Protein AF-V4AQI3-F1 (afdb_monomer_lite)

Organism: Lottia gigantea (NCBI:txid225164)

Radius of gyration: 21.37 Å; chains: 1; bounding box: 55×38×58 Å

InterPro domains:
  IPR018097 EGF-like calcium-binding, conserved site [PS01187] (63-89)
  IPR026823 Complement Clr-like EGF domain [PF12662] (45-66)

Secondary structure (DSSP, 8-state):
----------------SSS---TTSSTT---BTEEEEE-TTS-EEEEEPTTEEE-SSTTBEEEP-HHHH-TTTTTT-S--EEETTEEESS-GGG-S-TTS---TTT-B-GGG--

Structure (mmCIF, N/CA/C/O backbone):
data_AF-V4AQI3-F1
#
_entry.id   AF-V4AQI3-F1
#
loop_
_atom_site.group_PDB
_atom_site.id
_atom_site.type_symbol
_atom_site.label_atom_id
_atom_site.label_alt_id
_atom_site.label_comp_id
_atom_site.label_asym_id
_atom_site.label_entity_id
_atom_site.label_seq_id
_atom_site.pdbx_PDB_ins_code
_atom_site.Cartn_x
_atom_site.Cartn_y
_atom_site.Cartn_z
_atom_site.occupancy
_atom_site.B_iso_or_equiv
_atom_site.auth_seq_id
_atom_site.auth_comp_id
_atom_site.auth_asym_id
_atom_site.auth_atom_id
_atom_site.pdbx_PDB_model_num
ATOM 1 N N . MET A 1 1 ? 38.741 26.727 -37.268 1.00 37.41 1 MET A N 1
ATOM 2 C CA . MET A 1 1 ? 37.290 27.002 -37.319 1.00 37.41 1 MET A CA 1
ATOM 3 C C . MET A 1 1 ? 36.738 26.844 -35.913 1.00 37.41 1 MET A C 1
ATOM 5 O O . MET A 1 1 ? 36.803 25.756 -35.364 1.00 37.41 1 MET A O 1
ATOM 9 N N . ASN A 1 2 ? 36.323 27.956 -35.309 1.00 30.92 2 ASN A N 1
ATOM 10 C CA . ASN A 1 2 ? 35.716 28.020 -33.981 1.00 30.92 2 ASN A CA 1
ATOM 11 C C . ASN A 1 2 ? 34.202 27.819 -34.112 1.00 30.92 2 ASN A C 1
ATOM 13 O O . ASN A 1 2 ? 33.595 28.490 -34.941 1.00 30.92 2 ASN A O 1
ATOM 17 N N . PHE A 1 3 ? 33.594 26.996 -33.259 1.00 41.69 3 PHE A N 1
ATOM 18 C CA . PHE A 1 3 ? 32.150 27.028 -33.018 1.00 41.69 3 PHE A CA 1
ATOM 19 C C . PHE A 1 3 ? 31.890 27.191 -31.516 1.00 41.69 3 PHE A C 1
ATOM 21 O O . PHE A 1 3 ? 32.164 26.300 -30.719 1.00 41.69 3 PHE A O 1
ATOM 28 N N . LYS A 1 4 ? 31.366 28.362 -31.141 1.00 39.53 4 LYS A N 1
ATOM 29 C CA . LYS A 1 4 ? 30.633 28.615 -29.894 1.00 39.53 4 LYS A CA 1
ATOM 30 C C . LYS A 1 4 ? 29.178 28.867 -30.279 1.00 39.53 4 LYS A C 1
ATOM 32 O O . LYS A 1 4 ? 28.956 29.890 -30.919 1.00 39.53 4 LYS A O 1
ATOM 37 N N . SER A 1 5 ? 28.219 28.033 -29.864 1.00 42.69 5 SER A N 1
ATOM 38 C CA . SER A 1 5 ? 26.859 28.429 -29.415 1.00 42.69 5 SER A CA 1
ATOM 39 C C . SER A 1 5 ? 26.037 27.204 -28.972 1.00 42.69 5 SER A C 1
ATOM 41 O O . SER A 1 5 ? 26.011 26.211 -29.683 1.00 42.69 5 SER A O 1
ATOM 43 N N . GLY A 1 6 ? 25.294 27.325 -27.863 1.00 38.34 6 GLY A N 1
ATOM 44 C CA . GLY A 1 6 ? 23.961 26.708 -27.742 1.00 38.34 6 GLY A CA 1
ATOM 45 C C . GLY A 1 6 ? 23.806 25.400 -26.950 1.00 38.34 6 GLY A C 1
ATOM 46 O O . GLY A 1 6 ? 23.810 24.323 -27.522 1.00 38.34 6 GLY 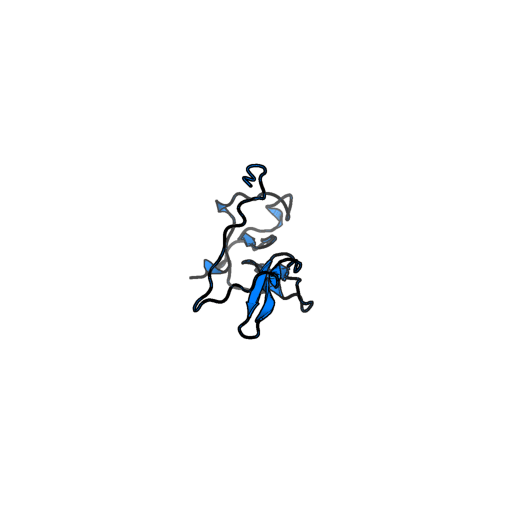A O 1
ATOM 47 N N . LEU A 1 7 ? 23.590 25.533 -25.638 1.00 41.41 7 LEU A N 1
ATOM 48 C CA . LEU A 1 7 ? 22.619 24.805 -24.799 1.00 41.41 7 LEU A CA 1
ATOM 49 C C . LEU A 1 7 ? 22.024 23.471 -25.325 1.00 41.41 7 LEU A C 1
ATOM 51 O O . LEU A 1 7 ? 21.063 23.496 -26.084 1.00 41.41 7 LEU A O 1
ATOM 55 N N . LEU A 1 8 ? 22.448 22.333 -24.761 1.00 39.72 8 LEU A N 1
ATOM 56 C CA . LEU A 1 8 ? 21.589 21.155 -24.558 1.00 39.72 8 LEU A CA 1
ATOM 57 C C . LEU A 1 8 ? 21.880 20.567 -23.169 1.00 39.72 8 LEU A C 1
ATOM 59 O O . LEU A 1 8 ? 22.874 19.885 -22.954 1.00 39.72 8 LEU A O 1
ATOM 63 N N . VAL A 1 9 ? 21.027 20.980 -22.231 1.00 41.97 9 VAL A N 1
ATOM 64 C CA . VAL A 1 9 ? 20.582 20.317 -20.995 1.00 41.97 9 VAL A CA 1
ATOM 65 C C . VAL A 1 9 ? 21.566 19.339 -20.340 1.00 41.97 9 VAL A C 1
ATOM 67 O O . VAL A 1 9 ? 21.824 18.244 -20.829 1.00 41.97 9 VAL A O 1
ATOM 70 N N . ALA A 1 10 ? 22.027 19.708 -19.145 1.00 45.88 10 ALA A N 1
ATOM 71 C CA . ALA A 1 10 ? 22.669 18.804 -18.205 1.00 45.88 10 ALA A CA 1
ATOM 72 C C . ALA A 1 10 ? 21.724 17.640 -17.841 1.00 45.88 10 ALA A C 1
ATOM 74 O O . ALA A 1 10 ? 20.911 17.760 -16.930 1.00 45.88 10 ALA A O 1
ATOM 75 N N . ALA A 1 11 ? 21.837 16.510 -18.536 1.00 45.62 11 ALA A N 1
ATOM 76 C CA . ALA A 1 11 ? 21.313 15.233 -18.067 1.00 45.62 11 ALA A CA 1
ATOM 77 C C . ALA A 1 11 ? 22.444 14.509 -17.325 1.00 45.62 11 ALA A C 1
ATOM 79 O O . ALA A 1 11 ? 23.175 13.687 -17.873 1.00 45.62 11 ALA A O 1
ATOM 80 N N . ALA A 1 12 ? 22.646 14.900 -16.068 1.00 49.31 12 ALA A N 1
ATOM 81 C CA . ALA A 1 12 ? 23.473 14.151 -15.139 1.00 49.31 12 ALA A CA 1
ATOM 82 C C . ALA A 1 12 ? 22.824 12.780 -14.900 1.00 49.31 12 ALA A C 1
ATOM 84 O O . ALA A 1 12 ? 21.726 12.745 -14.367 1.00 49.31 12 ALA A O 1
ATOM 85 N N . VAL A 1 13 ? 23.470 11.693 -15.340 1.00 41.97 13 VAL A N 1
ATOM 86 C CA . VAL A 1 13 ? 23.946 10.546 -14.533 1.00 41.97 13 VAL A CA 1
ATOM 87 C C . VAL A 1 13 ? 24.738 9.634 -15.484 1.00 41.97 13 VAL A C 1
ATOM 89 O O . VAL A 1 13 ? 24.170 8.842 -16.228 1.00 41.97 13 VAL A O 1
ATOM 92 N N . ILE A 1 14 ? 26.068 9.732 -15.457 1.00 52.12 14 ILE A N 1
ATOM 93 C CA . ILE A 1 14 ? 26.948 8.674 -15.969 1.00 52.12 14 ILE A CA 1
ATOM 94 C C . ILE A 1 14 ? 27.469 7.943 -14.734 1.00 52.12 14 ILE A C 1
ATOM 96 O O . ILE A 1 14 ? 28.295 8.491 -14.008 1.00 52.12 14 ILE A O 1
ATOM 100 N N . VAL A 1 15 ? 27.003 6.719 -14.488 1.00 46.75 15 VAL A N 1
ATOM 101 C CA . VAL A 1 15 ? 27.694 5.785 -13.588 1.00 46.75 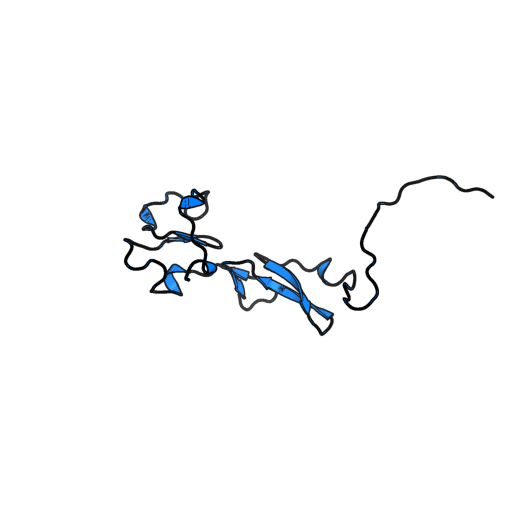15 VAL A CA 1
ATOM 102 C C . VAL A 1 15 ? 27.890 4.474 -14.339 1.00 46.75 15 VAL A C 1
ATOM 104 O O . VAL A 1 15 ? 27.001 3.633 -14.411 1.00 46.75 15 VAL A O 1
ATOM 107 N N . MET A 1 16 ? 29.076 4.319 -14.924 1.00 48.12 16 MET A N 1
ATOM 108 C CA . MET A 1 16 ? 29.563 3.067 -15.497 1.00 48.12 16 MET A CA 1
ATOM 109 C C . MET A 1 16 ? 30.740 2.591 -14.645 1.00 48.12 16 MET A C 1
ATOM 111 O O . MET A 1 16 ? 31.834 3.134 -14.766 1.00 48.12 16 MET A O 1
ATOM 115 N N . ALA A 1 17 ? 30.465 1.630 -13.761 1.00 43.66 17 ALA A N 1
ATOM 116 C CA . ALA A 1 17 ? 31.341 0.574 -13.233 1.00 43.66 17 ALA A CA 1
ATOM 117 C C . ALA A 1 17 ? 30.687 0.038 -11.942 1.00 43.66 17 ALA A C 1
ATOM 119 O O . ALA A 1 17 ? 30.630 0.742 -10.939 1.00 43.66 17 ALA A O 1
ATOM 120 N N . ASN A 1 18 ? 30.211 -1.213 -11.953 1.00 46.81 18 ASN A N 1
ATOM 121 C CA . ASN A 1 18 ? 29.859 -2.000 -10.749 1.00 46.81 18 ASN A CA 1
ATOM 122 C C . ASN A 1 18 ? 28.499 -1.710 -10.064 1.00 46.81 18 ASN A C 1
ATOM 124 O O . ASN A 1 18 ? 28.296 -2.078 -8.911 1.00 46.81 18 ASN A O 1
ATOM 128 N N . GLY A 1 19 ? 27.545 -1.106 -10.770 1.00 51.84 19 GLY A N 1
ATOM 129 C CA . GLY A 1 19 ? 26.202 -0.785 -10.269 1.00 51.84 19 GLY A CA 1
ATOM 130 C C . GLY A 1 19 ? 25.364 -0.228 -11.411 1.00 51.84 19 GLY A C 1
ATOM 131 O O . GLY A 1 19 ? 25.204 0.979 -11.548 1.00 51.84 19 GLY A O 1
ATOM 132 N N . GLN A 1 20 ? 24.957 -1.122 -12.308 1.00 42.44 20 GLN A N 1
ATOM 133 C CA . GLN A 1 20 ? 24.497 -0.797 -13.653 1.00 42.44 20 GLN A CA 1
ATOM 134 C C . GLN A 1 20 ? 23.108 -0.134 -13.628 1.00 42.44 20 GLN A C 1
ATOM 136 O O . GLN A 1 20 ? 22.087 -0.814 -13.605 1.00 42.44 20 GLN A O 1
ATOM 141 N N . VAL A 1 21 ? 23.057 1.199 -13.665 1.00 51.06 21 VAL A N 1
ATOM 142 C CA . VAL A 1 21 ? 21.857 1.920 -14.106 1.00 51.06 21 VAL A CA 1
ATOM 143 C C . VAL A 1 21 ? 21.913 1.933 -15.629 1.00 51.06 21 VAL A C 1
ATOM 145 O O . VAL A 1 21 ? 22.621 2.749 -16.214 1.00 51.06 21 VAL A O 1
ATOM 148 N N . VAL A 1 22 ? 21.238 0.979 -16.277 1.00 53.78 22 VAL A N 1
ATOM 149 C CA . VAL A 1 22 ? 21.070 1.008 -17.736 1.00 53.78 22 VAL A CA 1
ATOM 150 C C . VAL A 1 22 ? 20.035 2.091 -18.057 1.00 53.78 22 VAL A C 1
ATOM 152 O O . VAL A 1 22 ? 18.869 1.917 -17.691 1.00 53.78 22 VAL A O 1
ATOM 155 N N . PRO A 1 23 ? 20.423 3.208 -18.700 1.00 64.38 23 PRO A N 1
ATOM 156 C CA . PRO A 1 23 ? 19.466 4.236 -19.096 1.00 64.38 23 PRO A CA 1
ATOM 157 C C . PRO A 1 23 ? 18.443 3.626 -20.068 1.00 64.38 23 PRO A C 1
ATOM 159 O O . PRO A 1 23 ? 18.834 2.891 -20.977 1.00 64.38 23 PRO A O 1
ATOM 162 N N . GLY A 1 24 ? 17.146 3.877 -19.866 1.00 74.56 24 GLY A N 1
ATOM 163 C CA . GLY A 1 24 ? 16.088 3.412 -20.773 1.00 74.56 24 GLY A CA 1
ATOM 164 C C . GLY A 1 24 ? 15.111 2.375 -20.217 1.00 74.56 24 GLY A C 1
ATOM 165 O O . GLY A 1 24 ? 13.977 2.319 -20.686 1.00 74.56 24 GLY A O 1
ATOM 166 N N . VAL A 1 25 ? 15.493 1.545 -19.235 1.00 84.44 25 VAL A N 1
ATOM 167 C CA . VAL A 1 25 ? 14.643 0.403 -18.816 1.00 84.44 25 VAL A CA 1
ATOM 168 C C . VAL A 1 25 ? 13.351 0.859 -18.128 1.00 84.44 25 VAL A C 1
ATOM 170 O O . VAL A 1 25 ? 12.290 0.294 -18.381 1.00 84.44 25 VAL A O 1
ATOM 173 N N . CYS A 1 26 ? 13.424 1.893 -17.288 1.00 87.62 26 CYS A N 1
ATOM 174 C CA . CYS A 1 26 ? 12.266 2.444 -16.580 1.00 87.62 26 CYS A CA 1
ATOM 175 C C . CYS A 1 26 ? 11.672 3.696 -17.248 1.00 87.62 26 CYS A C 1
ATOM 177 O O . CYS A 1 26 ? 10.654 4.196 -16.782 1.00 87.62 26 CYS A O 1
ATOM 179 N N . ASP A 1 27 ? 12.260 4.191 -18.340 1.00 86.94 27 ASP A N 1
ATOM 180 C CA . ASP A 1 27 ? 11.913 5.493 -18.934 1.00 86.94 27 ASP A CA 1
ATOM 181 C C . ASP A 1 27 ? 10.470 5.550 -19.464 1.00 86.94 27 ASP A C 1
ATOM 183 O O . ASP A 1 27 ? 9.852 6.611 -19.488 1.00 86.94 27 ASP A O 1
ATOM 187 N N . THR A 1 28 ? 9.920 4.405 -19.882 1.00 86.69 28 THR A N 1
ATOM 188 C 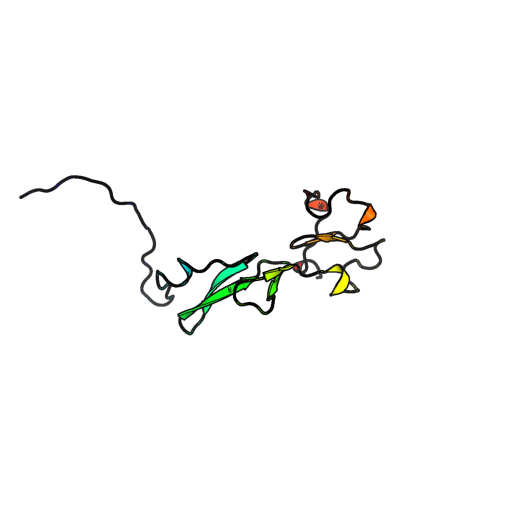CA . THR A 1 28 ? 8.548 4.284 -20.414 1.00 86.69 28 THR A CA 1
ATOM 189 C C . THR A 1 28 ? 7.636 3.424 -19.539 1.00 86.69 28 THR A C 1
ATOM 191 O O . THR A 1 28 ? 6.469 3.209 -19.871 1.00 86.69 28 THR A O 1
ATOM 194 N N . VAL A 1 29 ? 8.148 2.925 -18.412 1.00 88.94 29 VAL A N 1
ATOM 195 C CA . VAL A 1 29 ? 7.425 1.996 -17.544 1.00 88.94 29 VAL A CA 1
ATOM 196 C C . VAL A 1 29 ? 6.749 2.779 -16.434 1.00 88.94 29 VAL A C 1
ATOM 198 O O . VAL A 1 29 ? 7.392 3.291 -15.522 1.00 88.94 29 VAL A O 1
ATOM 201 N N . ILE A 1 30 ? 5.424 2.836 -16.501 1.00 91.94 30 ILE A N 1
ATOM 202 C CA . ILE A 1 30 ? 4.594 3.466 -15.479 1.00 91.94 30 ILE A CA 1
ATOM 203 C C . ILE A 1 30 ? 4.126 2.382 -14.510 1.00 91.94 30 ILE A C 1
ATOM 205 O O . ILE A 1 30 ? 3.568 1.374 -14.937 1.00 91.94 30 ILE A O 1
ATOM 209 N N . CYS A 1 31 ? 4.346 2.601 -13.215 1.00 94.12 31 CYS A N 1
ATOM 210 C CA . CYS A 1 31 ? 3.838 1.759 -12.137 1.00 94.12 31 CYS A CA 1
ATOM 211 C C . CYS A 1 31 ? 2.742 2.525 -11.387 1.00 94.12 31 CYS A C 1
ATOM 213 O O . CYS A 1 31 ? 2.962 3.656 -10.960 1.00 94.12 31 CYS A O 1
ATOM 215 N N . ILE A 1 32 ? 1.562 1.930 -11.229 1.00 96.00 32 ILE A N 1
ATOM 216 C CA . ILE A 1 32 ? 0.450 2.537 -10.486 1.00 96.00 32 ILE A CA 1
ATOM 217 C C . ILE A 1 32 ? 0.605 2.173 -9.006 1.00 96.00 32 ILE A C 1
ATOM 219 O O . ILE A 1 32 ? 0.667 0.985 -8.688 1.00 96.00 32 ILE A O 1
ATOM 223 N N . ASN A 1 33 ? 0.657 3.183 -8.125 1.00 95.81 33 ASN A N 1
ATOM 224 C CA . ASN A 1 33 ? 0.939 3.057 -6.681 1.00 95.81 33 ASN A CA 1
ATOM 225 C C . ASN A 1 33 ? 2.247 2.296 -6.387 1.00 95.81 33 ASN A C 1
ATOM 227 O O . ASN A 1 33 ? 2.329 1.420 -5.521 1.00 95.81 33 ASN A O 1
ATOM 231 N N . GLY A 1 34 ? 3.269 2.575 -7.194 1.00 95.00 34 GLY A N 1
ATOM 232 C CA . GLY A 1 34 ? 4.544 1.876 -7.180 1.00 95.00 34 GLY A CA 1
ATOM 233 C C . GLY A 1 34 ? 5.626 2.670 -7.897 1.00 95.00 34 GLY A C 1
ATOM 234 O O . GLY A 1 34 ? 5.362 3.685 -8.537 1.00 95.00 34 GLY A O 1
ATOM 235 N N . PHE A 1 35 ? 6.849 2.160 -7.843 1.00 93.31 35 PHE A N 1
ATOM 236 C CA . PHE A 1 35 ? 7.994 2.703 -8.563 1.00 93.31 35 PHE A CA 1
ATOM 237 C C . PHE A 1 35 ? 8.661 1.622 -9.415 1.00 93.31 35 PHE A C 1
ATOM 239 O O . PHE A 1 35 ? 8.674 0.440 -9.063 1.00 93.31 35 PHE A O 1
ATOM 246 N N . CYS A 1 36 ? 9.213 2.025 -10.558 1.00 91.88 36 CYS A N 1
ATOM 247 C CA . CYS A 1 36 ? 9.959 1.112 -11.415 1.00 91.88 36 CYS A CA 1
ATOM 248 C C . CYS A 1 36 ? 11.348 0.852 -10.824 1.00 91.88 36 CYS A C 1
ATOM 250 O O . CYS A 1 36 ? 12.060 1.778 -10.434 1.00 91.88 36 CYS A O 1
ATOM 252 N N . SER A 1 37 ? 11.736 -0.417 -10.783 1.00 91.38 37 SER A N 1
ATOM 253 C CA . SER A 1 37 ? 13.077 -0.880 -10.438 1.00 91.38 37 SER A CA 1
ATOM 254 C C . SER A 1 37 ? 13.565 -1.879 -11.485 1.00 91.38 37 SER A C 1
ATOM 256 O O . SER A 1 37 ? 12.769 -2.456 -12.227 1.00 91.38 37 SER A O 1
ATOM 258 N N . VAL A 1 38 ? 14.878 -2.074 -11.576 1.00 87.44 38 VAL A N 1
ATOM 259 C CA . VAL A 1 38 ? 15.484 -2.998 -12.542 1.00 87.44 38 VAL A CA 1
ATOM 260 C C . VAL A 1 38 ? 15.987 -4.227 -11.796 1.00 87.44 38 VAL A C 1
ATOM 262 O O . VAL A 1 38 ? 16.733 -4.101 -10.825 1.00 87.44 38 VAL A O 1
ATOM 265 N N . ASN A 1 39 ? 15.568 -5.419 -12.226 1.00 86.12 39 ASN A N 1
ATOM 266 C CA . ASN A 1 39 ? 16.020 -6.671 -11.617 1.00 86.12 39 ASN A CA 1
ATOM 267 C C . ASN A 1 39 ? 17.415 -7.097 -12.126 1.00 86.12 39 ASN A C 1
ATOM 269 O O . ASN A 1 39 ? 17.971 -6.511 -13.054 1.00 86.12 39 ASN A O 1
ATOM 273 N N . ALA A 1 40 ? 17.973 -8.170 -11.554 1.00 86.19 40 ALA A N 1
ATOM 274 C CA . ALA A 1 40 ? 19.283 -8.705 -11.951 1.00 86.19 40 ALA A CA 1
ATOM 275 C C . ALA A 1 40 ? 19.353 -9.208 -13.411 1.00 86.19 40 ALA A C 1
ATOM 277 O O . ALA A 1 40 ? 20.446 -9.390 -13.940 1.00 86.19 40 ALA A O 1
ATOM 278 N N . LEU A 1 41 ? 18.205 -9.423 -14.066 1.00 87.00 41 LEU A N 1
ATOM 279 C CA . LEU A 1 41 ? 18.090 -9.807 -15.478 1.00 87.00 41 LEU A CA 1
ATOM 280 C C . LEU A 1 41 ? 17.882 -8.596 -16.402 1.00 87.00 41 LEU A C 1
ATOM 282 O O . LEU A 1 41 ? 17.577 -8.767 -17.580 1.00 87.00 41 LEU A O 1
ATOM 286 N N . ASN A 1 42 ? 18.039 -7.377 -15.879 1.00 81.25 42 ASN A N 1
ATOM 287 C CA . ASN A 1 42 ? 17.859 -6.128 -16.610 1.00 81.25 42 ASN A CA 1
ATOM 288 C C . ASN A 1 42 ? 16.431 -5.926 -17.158 1.00 81.25 42 ASN A C 1
ATOM 290 O O . ASN A 1 42 ? 16.235 -5.351 -18.230 1.00 81.25 42 ASN A O 1
ATOM 294 N N . GLN A 1 43 ? 15.428 -6.405 -16.421 1.00 87.19 43 GLN A N 1
ATOM 295 C CA . GLN A 1 43 ? 14.010 -6.225 -16.732 1.00 87.19 43 GLN A CA 1
ATOM 296 C C . GLN A 1 43 ? 13.391 -5.189 -15.793 1.00 87.19 43 GLN A C 1
ATOM 298 O O . GLN A 1 43 ? 13.731 -5.137 -14.607 1.00 87.19 43 GLN A O 1
ATOM 303 N N . ALA A 1 44 ? 12.455 -4.396 -16.317 1.00 88.38 44 ALA A N 1
ATOM 304 C CA . ALA A 1 44 ? 11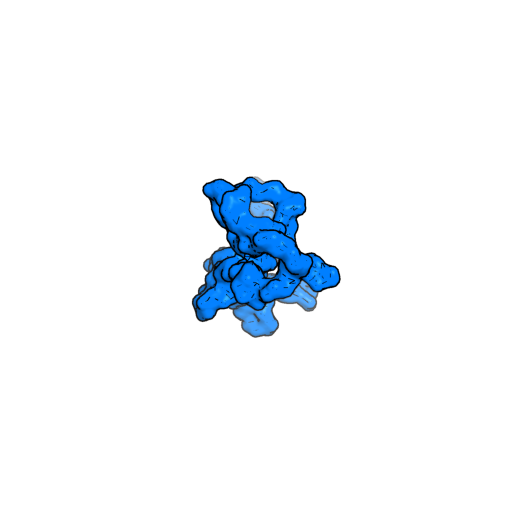.665 -3.474 -15.516 1.00 88.38 44 ALA A CA 1
ATOM 305 C C . ALA A 1 44 ? 10.674 -4.241 -14.633 1.00 88.38 44 ALA A C 1
ATOM 307 O O . ALA A 1 44 ? 9.912 -5.082 -15.112 1.00 88.38 44 ALA A O 1
ATOM 308 N N . VAL A 1 45 ? 10.672 -3.926 -13.344 1.00 91.31 45 VAL A N 1
ATOM 309 C CA . VAL A 1 45 ? 9.782 -4.507 -12.343 1.00 91.31 45 VAL A CA 1
ATOM 310 C C . VAL A 1 45 ? 9.161 -3.379 -11.537 1.00 91.31 45 VAL A C 1
ATOM 312 O O . VAL A 1 45 ? 9.863 -2.507 -11.025 1.00 91.31 45 VAL A O 1
ATOM 315 N N . CYS A 1 46 ? 7.840 -3.408 -11.396 1.00 93.94 46 CYS A N 1
ATOM 316 C CA . CYS A 1 46 ? 7.149 -2.470 -10.525 1.00 93.94 46 CYS A CA 1
ATOM 317 C C . CYS A 1 46 ? 7.191 -2.965 -9.083 1.00 93.94 46 CYS A C 1
ATOM 319 O O . CYS A 1 46 ? 6.658 -4.028 -8.763 1.00 93.94 46 CYS A O 1
ATOM 321 N N . GLN A 1 47 ? 7.821 -2.167 -8.229 1.00 95.00 47 GLN A N 1
ATOM 322 C CA . GLN A 1 47 ? 7.829 -2.349 -6.790 1.00 95.00 47 GLN A CA 1
ATOM 323 C C . GLN A 1 47 ? 6.694 -1.510 -6.198 1.00 95.00 47 GLN A C 1
ATOM 325 O O . GLN A 1 47 ? 6.598 -0.317 -6.482 1.00 95.00 47 GLN A O 1
ATOM 330 N N . CYS A 1 48 ? 5.826 -2.119 -5.394 1.00 96.12 48 CYS A N 1
ATOM 331 C CA . CYS A 1 48 ? 4.713 -1.398 -4.780 1.00 96.12 48 CYS A CA 1
ATOM 332 C C . CYS A 1 48 ? 5.188 -0.436 -3.691 1.00 96.12 48 CYS A C 1
ATOM 334 O O . CYS A 1 48 ? 6.138 -0.729 -2.958 1.00 96.12 48 CYS A O 1
ATOM 336 N N . GLU A 1 49 ? 4.519 0.713 -3.591 1.00 95.00 49 GLU A N 1
ATOM 337 C CA . GLU A 1 49 ? 4.715 1.641 -2.481 1.00 95.00 49 GLU A CA 1
ATOM 338 C C . GLU A 1 49 ? 4.290 0.996 -1.147 1.00 95.00 49 GLU A C 1
ATOM 340 O O . GLU A 1 49 ? 3.497 0.048 -1.133 1.00 95.00 49 GLU A O 1
ATOM 345 N N . PRO A 1 50 ? 4.803 1.476 0.001 1.00 92.56 50 PRO A N 1
ATOM 346 C CA . PRO A 1 50 ? 4.333 1.017 1.305 1.00 92.56 50 PRO A CA 1
ATOM 347 C C . PRO A 1 50 ? 2.809 1.147 1.437 1.00 92.56 50 PRO A C 1
ATOM 349 O O . PRO A 1 50 ? 2.252 2.180 1.079 1.00 92.56 50 PRO A O 1
ATOM 352 N N . GLY A 1 51 ? 2.156 0.106 1.963 1.00 92.81 51 GLY A N 1
ATOM 353 C CA . GLY A 1 51 ? 0.690 0.033 2.045 1.00 92.81 51 GLY A CA 1
ATOM 354 C C . GLY A 1 51 ? 0.016 -0.522 0.784 1.00 92.81 51 GLY A C 1
ATOM 355 O O . GLY A 1 51 ? -1.199 -0.649 0.756 1.00 92.81 51 GLY A O 1
ATOM 356 N N . TYR A 1 52 ? 0.783 -0.910 -0.242 1.00 95.44 52 TYR A N 1
ATOM 357 C CA . TYR A 1 52 ? 0.257 -1.518 -1.466 1.00 95.44 52 TYR A CA 1
ATOM 358 C C . TYR A 1 52 ? 0.873 -2.894 -1.745 1.00 95.44 52 TYR A C 1
ATOM 360 O O . TYR A 1 52 ? 2.019 -3.180 -1.387 1.00 95.44 52 TYR A O 1
ATOM 368 N N . LYS A 1 53 ? 0.118 -3.750 -2.441 1.00 94.75 53 LYS A N 1
ATOM 369 C CA . LYS A 1 53 ? 0.536 -5.086 -2.889 1.00 94.75 53 LYS A CA 1
ATOM 370 C C . LYS A 1 53 ? 0.254 -5.306 -4.381 1.00 94.75 53 LYS A C 1
ATOM 372 O O . LYS A 1 53 ? -0.601 -4.628 -4.948 1.00 94.75 53 LYS A O 1
ATOM 377 N N . PRO A 1 54 ? 0.930 -6.257 -5.049 1.00 95.94 54 PRO A N 1
ATOM 378 C CA . PRO A 1 54 ? 0.683 -6.536 -6.462 1.00 95.94 54 PRO A CA 1
ATOM 379 C C . PRO A 1 54 ? -0.761 -6.986 -6.735 1.00 95.94 54 PRO A C 1
ATOM 381 O O . PRO A 1 54 ? -1.279 -7.874 -6.064 1.00 95.94 54 PRO A O 1
ATOM 384 N N . SER A 1 55 ? -1.384 -6.419 -7.771 1.00 93.12 55 SER A N 1
ATOM 385 C CA . SER A 1 55 ? -2.761 -6.723 -8.211 1.00 93.12 55 SER A CA 1
ATOM 386 C C . SER A 1 55 ? -2.881 -8.007 -9.056 1.00 93.12 55 SER A C 1
ATOM 388 O O . SER A 1 55 ? -3.955 -8.378 -9.519 1.00 93.12 55 SER A O 1
ATOM 390 N N . GLY A 1 56 ? -1.759 -8.669 -9.351 1.00 90.94 56 GLY A N 1
ATOM 391 C CA . GLY A 1 56 ? -1.672 -9.766 -10.327 1.00 90.94 56 GLY A CA 1
ATOM 392 C C . GLY A 1 56 ? -1.511 -9.295 -11.779 1.00 90.94 56 GLY A C 1
ATOM 393 O O . GLY A 1 56 ? -0.973 -10.032 -12.601 1.00 90.94 56 GLY A O 1
ATOM 394 N N . THR A 1 57 ? -1.877 -8.047 -12.087 1.00 92.62 57 THR A N 1
ATOM 395 C CA . THR A 1 57 ? -1.471 -7.378 -13.333 1.00 92.62 57 THR A CA 1
ATOM 396 C C . THR A 1 57 ? -0.080 -6.766 -13.146 1.00 92.62 57 THR A C 1
ATOM 398 O O . THR A 1 57 ? 0.108 -6.003 -12.190 1.00 92.62 57 THR A O 1
ATOM 401 N N . PRO A 1 58 ? 0.898 -7.058 -14.028 1.00 83.81 58 PRO A N 1
ATOM 402 C CA . PRO A 1 58 ? 2.186 -6.376 -14.008 1.00 83.81 58 PRO A CA 1
ATOM 403 C C . PRO A 1 58 ? 1.947 -4.864 -14.059 1.00 83.81 58 PRO A C 1
ATOM 405 O O . PRO A 1 58 ? 1.133 -4.413 -14.853 1.00 83.81 58 PRO A O 1
ATOM 408 N N . GLN A 1 59 ? 2.643 -4.093 -13.221 1.00 92.69 59 GLN A N 1
ATOM 409 C CA . GLN A 1 59 ? 2.537 -2.625 -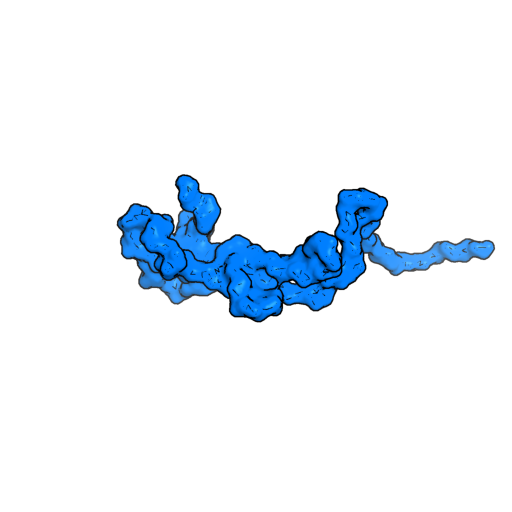13.097 1.00 92.69 59 GLN A CA 1
ATOM 410 C C . GLN A 1 59 ? 1.442 -2.054 -12.194 1.00 92.69 59 GLN A C 1
ATOM 412 O O . GLN A 1 59 ? 1.485 -0.857 -11.909 1.00 92.69 59 GLN A O 1
ATOM 417 N N . ILE A 1 60 ? 0.504 -2.864 -11.702 1.00 95.12 60 ILE A N 1
ATOM 418 C CA . ILE A 1 60 ? -0.572 -2.361 -10.844 1.00 95.12 60 ILE A CA 1
ATOM 419 C C . ILE A 1 60 ? -0.370 -2.846 -9.416 1.00 95.12 60 ILE A C 1
ATOM 421 O O . ILE A 1 60 ? -0.408 -4.048 -9.139 1.00 95.12 60 ILE A O 1
ATOM 425 N N . CYS A 1 61 ? -0.223 -1.887 -8.510 1.00 96.69 61 CYS A N 1
ATOM 426 C CA . CYS A 1 61 ? -0.275 -2.115 -7.081 1.00 96.69 61 CYS A CA 1
ATOM 427 C C . CYS A 1 61 ? -1.631 -1.655 -6.540 1.00 96.69 61 CYS A C 1
ATOM 429 O O . CYS A 1 61 ? -2.099 -0.545 -6.810 1.00 96.69 61 CYS A O 1
ATOM 431 N N . VAL A 1 62 ? -2.284 -2.552 -5.811 1.00 96.25 62 VAL A N 1
ATOM 432 C CA . VAL A 1 62 ? -3.555 -2.306 -5.135 1.00 96.25 62 VAL A CA 1
ATOM 433 C C . VAL A 1 62 ? -3.306 -2.058 -3.666 1.00 96.25 62 VAL A C 1
ATOM 435 O O . VAL A 1 62 ? -2.360 -2.590 -3.088 1.00 96.25 62 VAL A O 1
ATOM 438 N N . ASP A 1 63 ? -4.153 -1.217 -3.099 1.00 95.94 63 ASP A N 1
ATOM 439 C CA . ASP A 1 63 ? -4.165 -0.932 -1.676 1.00 95.94 63 ASP A CA 1
ATOM 440 C C . ASP A 1 63 ? -4.285 -2.230 -0.867 1.00 95.94 63 ASP A C 1
ATOM 442 O O . ASP A 1 63 ? -5.014 -3.153 -1.253 1.00 95.94 63 ASP A O 1
ATOM 446 N N . ILE A 1 64 ? -3.523 -2.322 0.215 1.00 94.69 64 ILE A N 1
ATOM 447 C CA . ILE A 1 64 ? -3.656 -3.398 1.193 1.00 94.69 64 ILE A CA 1
ATOM 448 C C . ILE A 1 64 ? -4.779 -2.978 2.127 1.00 94.69 64 ILE A C 1
ATOM 450 O O . ILE A 1 64 ? -4.640 -1.972 2.808 1.00 94.69 64 ILE A O 1
ATOM 454 N N . ASP A 1 65 ? -5.854 -3.764 2.208 1.00 94.06 65 ASP A N 1
ATOM 455 C CA . ASP A 1 65 ? -6.863 -3.510 3.235 1.00 94.06 65 ASP A CA 1
ATOM 456 C C . ASP A 1 65 ? -6.352 -4.063 4.559 1.00 94.06 65 ASP A C 1
ATOM 458 O O . ASP A 1 65 ? -6.542 -5.233 4.902 1.00 94.06 65 ASP A O 1
ATOM 462 N N . GLU A 1 66 ? -5.651 -3.213 5.295 1.00 92.50 66 GLU A N 1
ATOM 463 C CA . GLU A 1 66 ? -4.999 -3.602 6.532 1.00 92.50 66 GLU A CA 1
ATOM 464 C C . GLU A 1 66 ? -6.000 -4.112 7.572 1.00 92.50 66 GLU A C 1
ATOM 466 O O . GLU A 1 66 ? -5.695 -5.046 8.313 1.00 92.50 66 GLU A O 1
ATOM 471 N N . CYS A 1 67 ? -7.213 -3.557 7.580 1.00 90.62 67 CYS A N 1
ATOM 472 C CA . CYS A 1 67 ? -8.274 -3.949 8.499 1.00 90.62 67 CYS A CA 1
ATOM 473 C C . CYS A 1 67 ? -8.817 -5.354 8.229 1.00 90.62 67 CYS A C 1
ATOM 475 O O . CYS A 1 67 ? -9.340 -5.980 9.150 1.00 90.62 67 CYS A O 1
ATOM 477 N N . VAL A 1 68 ? -8.725 -5.830 6.986 1.00 92.06 68 VAL A N 1
ATOM 478 C CA . VAL A 1 68 ? -9.166 -7.172 6.583 1.00 92.06 68 VAL A CA 1
ATOM 479 C C . VAL A 1 68 ? -8.017 -8.173 6.629 1.00 92.06 68 VAL A C 1
ATOM 481 O O . VAL A 1 68 ? -8.217 -9.331 6.982 1.00 92.06 68 VAL A O 1
ATOM 484 N N . GLU A 1 69 ? -6.809 -7.754 6.261 1.00 92.06 69 GLU A N 1
ATOM 485 C CA . GLU A 1 69 ? -5.658 -8.655 6.173 1.00 92.06 69 GLU A CA 1
ATOM 486 C C . GLU A 1 69 ? -5.022 -8.953 7.532 1.00 92.06 69 GLU A C 1
ATOM 488 O O . GLU A 1 69 ? -4.299 -9.946 7.663 1.00 92.06 69 GLU A O 1
ATOM 493 N N . TYR A 1 70 ? -5.258 -8.111 8.543 1.00 87.69 70 TYR A N 1
ATOM 494 C CA . TYR A 1 70 ? -4.562 -8.209 9.819 1.00 87.69 70 TYR A CA 1
ATOM 495 C C . TYR A 1 70 ? -5.464 -7.957 11.036 1.00 87.69 70 TYR A C 1
ATOM 497 O O . TYR A 1 70 ? -5.624 -6.829 11.507 1.00 87.69 70 TYR A O 1
ATOM 505 N 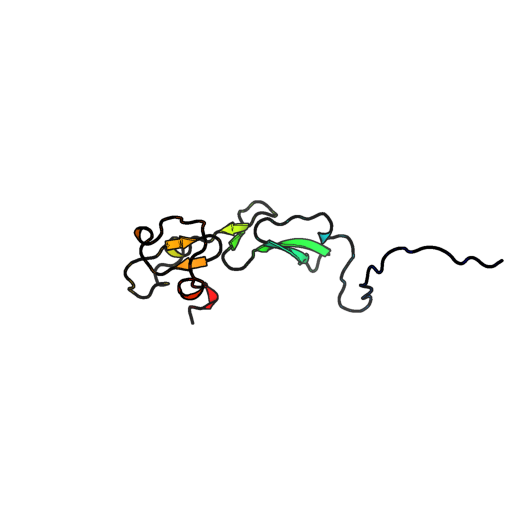N . ASP A 1 71 ? -5.923 -9.046 11.649 1.00 79.00 71 ASP A N 1
ATOM 506 C CA . ASP A 1 71 ? -6.854 -9.020 12.786 1.00 79.00 71 ASP A CA 1
ATOM 507 C C . ASP A 1 71 ? -6.326 -8.304 14.046 1.00 79.00 71 ASP A C 1
ATOM 509 O O . ASP A 1 71 ? -7.101 -7.840 14.882 1.00 79.00 71 ASP A O 1
ATOM 513 N N . THR A 1 72 ? -5.004 -8.199 14.219 1.00 82.88 72 THR A N 1
ATOM 514 C CA . THR A 1 72 ? -4.382 -7.699 15.461 1.00 82.88 72 THR A CA 1
ATOM 515 C C . THR A 1 72 ? -3.847 -6.267 15.382 1.00 82.88 72 THR A C 1
ATOM 517 O O . THR A 1 72 ? -3.346 -5.756 16.381 1.00 82.88 72 THR A O 1
ATOM 520 N N . LEU A 1 73 ? -3.964 -5.572 14.243 1.00 83.12 73 LEU A N 1
ATOM 521 C CA . LEU A 1 73 ? -3.322 -4.259 14.029 1.00 83.12 73 LEU A CA 1
ATOM 522 C C . LEU A 1 73 ? -3.673 -3.190 15.062 1.00 83.12 73 LEU A C 1
ATOM 524 O O . LEU A 1 73 ? -2.840 -2.343 15.383 1.00 83.12 73 LEU A O 1
ATOM 528 N N . CYS A 1 74 ? -4.915 -3.201 15.532 1.00 86.88 74 CYS A N 1
ATOM 529 C CA . CYS A 1 74 ? -5.442 -2.161 16.397 1.00 86.88 74 CYS A CA 1
ATOM 530 C C . CYS A 1 74 ? -5.531 -2.589 17.868 1.00 86.88 74 CYS A C 1
ATOM 532 O O . CYS A 1 74 ? -6.159 -1.884 18.643 1.00 86.88 74 CYS A O 1
ATOM 534 N N . ASN A 1 75 ? -4.908 -3.705 18.284 1.00 78.06 75 ASN A N 1
ATOM 535 C CA . ASN A 1 75 ? -4.717 -4.091 19.697 1.00 78.06 75 ASN A CA 1
ATOM 536 C C . ASN A 1 75 ? -5.912 -3.746 20.628 1.00 78.06 75 ASN A C 1
ATOM 538 O O . ASN A 1 75 ? -5.745 -3.057 21.635 1.00 78.06 75 ASN A O 1
ATOM 542 N N . ASN A 1 76 ? -7.123 -4.203 20.284 1.00 70.00 76 ASN A N 1
ATOM 543 C CA . ASN A 1 76 ? -8.387 -3.961 21.012 1.00 70.00 76 ASN A CA 1
ATOM 544 C C . ASN A 1 76 ? -8.949 -2.521 20.990 1.00 70.00 76 ASN A C 1
ATOM 546 O O . ASN A 1 76 ? -9.807 -2.178 21.803 1.00 70.00 76 ASN A O 1
ATOM 550 N N . GLN A 1 77 ? -8.498 -1.658 20.083 1.00 77.56 77 GLN A N 1
ATOM 551 C CA . GLN A 1 77 ? -9.103 -0.342 19.854 1.00 77.56 77 GLN A CA 1
ATOM 552 C C . GLN A 1 77 ? -10.496 -0.487 19.220 1.00 77.56 77 GLN A C 1
ATOM 554 O O . GLN A 1 77 ? -10.838 -1.514 18.639 1.00 77.56 77 GLN A O 1
ATOM 559 N N . ALA A 1 78 ? -11.306 0.571 19.330 1.00 78.69 78 ALA A N 1
ATOM 560 C CA . ALA A 1 78 ? -12.741 0.560 19.022 1.00 78.69 78 ALA A CA 1
ATOM 561 C C . ALA A 1 78 ? -13.109 0.261 17.551 1.00 78.69 78 ALA A C 1
ATOM 563 O O . ALA A 1 78 ? -14.288 0.113 17.237 1.00 78.69 78 ALA A O 1
ATOM 564 N N . GLY A 1 79 ? -12.135 0.202 16.643 1.00 88.50 79 GLY A N 1
ATOM 565 C CA . GLY A 1 79 ? -12.342 -0.169 15.250 1.00 88.50 79 GLY A CA 1
ATOM 566 C C . GLY A 1 79 ? -11.093 0.040 14.402 1.00 88.50 79 GLY A C 1
ATOM 567 O O . GLY A 1 79 ? -10.091 0.581 14.870 1.00 88.50 79 GLY A O 1
ATOM 568 N N . CYS A 1 80 ? -11.188 -0.369 13.141 1.00 91.31 80 CYS A N 1
ATOM 569 C CA . CYS A 1 80 ? -10.189 -0.125 12.111 1.00 91.31 80 CYS A CA 1
ATOM 570 C C . CYS A 1 80 ? -10.873 0.518 10.904 1.00 91.31 80 CYS A C 1
ATOM 572 O O . CYS A 1 80 ? -11.992 0.137 10.543 1.00 91.31 80 CYS A O 1
ATOM 574 N N . CYS A 1 81 ? -10.213 1.498 10.294 1.00 91.31 81 CYS A N 1
ATOM 575 C CA . CYS A 1 81 ? -10.621 2.037 9.013 1.00 91.31 81 CYS A CA 1
ATOM 576 C C . CYS A 1 81 ? -9.460 2.067 8.026 1.00 91.31 81 CYS A C 1
ATOM 578 O O . CYS A 1 81 ? -8.423 2.667 8.313 1.00 91.31 81 CYS A O 1
ATOM 580 N N . ASN A 1 82 ? -9.678 1.427 6.878 1.00 91.94 82 ASN A N 1
ATOM 581 C CA . ASN A 1 82 ? -8.731 1.346 5.779 1.00 91.94 82 ASN A CA 1
ATOM 582 C C . ASN A 1 82 ? -8.730 2.634 4.940 1.00 91.94 82 ASN A C 1
ATOM 584 O O . ASN A 1 82 ? -9.799 3.204 4.682 1.00 91.94 82 ASN A O 1
ATOM 588 N N . PHE A 1 83 ? -7.549 3.060 4.498 1.00 91.81 83 PHE A N 1
ATOM 589 C CA . PHE A 1 83 ? -7.320 4.188 3.598 1.00 91.81 83 PHE A CA 1
ATOM 590 C C . PHE A 1 83 ? -6.241 3.827 2.573 1.00 91.81 83 PHE A C 1
ATOM 592 O O . PHE A 1 83 ? -5.465 2.905 2.759 1.00 91.81 83 PHE A O 1
ATOM 599 N N . LEU A 1 84 ? -6.149 4.600 1.492 1.00 91.88 84 LEU A N 1
ATOM 600 C CA . LEU A 1 84 ? -5.144 4.348 0.461 1.00 91.88 84 LEU A CA 1
ATOM 601 C C . LEU A 1 84 ? -3.714 4.482 1.017 1.00 91.88 84 LEU A C 1
ATOM 603 O O . LEU A 1 84 ? -3.269 5.585 1.350 1.00 91.88 84 LEU A O 1
ATOM 607 N N . GLY A 1 85 ? -3.004 3.358 1.079 1.00 91.06 85 GLY A N 1
ATOM 608 C CA . GLY A 1 85 ? -1.627 3.208 1.539 1.00 91.06 85 GLY A CA 1
ATOM 609 C C . GLY A 1 85 ? -1.438 3.232 3.059 1.00 91.06 85 GLY A C 1
ATOM 610 O O . GLY A 1 85 ? -0.296 3.359 3.515 1.00 91.06 85 GLY A O 1
ATOM 611 N N . THR A 1 86 ? -2.514 3.215 3.855 1.00 91.50 86 THR A N 1
ATOM 612 C CA . THR A 1 86 ? -2.450 3.364 5.319 1.00 91.50 86 THR A CA 1
ATOM 613 C C . THR A 1 86 ? -3.790 3.057 5.990 1.00 91.50 86 THR A C 1
ATOM 615 O O . THR A 1 86 ? -4.842 3.114 5.377 1.00 91.50 86 THR A O 1
ATOM 618 N N . TYR A 1 87 ? -3.798 2.911 7.313 1.00 90.94 87 TYR A N 1
ATOM 619 C CA . TYR A 1 87 ? -5.024 2.736 8.085 1.00 90.94 87 TYR A CA 1
ATOM 620 C C . TYR A 1 87 ? -5.050 3.628 9.326 1.00 90.94 87 TYR A C 1
ATOM 622 O O . TYR A 1 87 ? -4.032 4.164 9.774 1.00 90.94 87 TYR A O 1
ATOM 630 N N . ALA A 1 88 ? -6.234 3.764 9.919 1.00 90.12 88 ALA A N 1
ATOM 631 C CA . ALA A 1 88 ? -6.421 4.383 11.224 1.00 90.12 88 ALA A CA 1
ATOM 632 C C . ALA A 1 88 ? -7.164 3.431 12.162 1.00 90.12 88 ALA A C 1
ATOM 634 O O . ALA A 1 88 ? -8.146 2.793 11.782 1.00 90.12 88 ALA A O 1
ATOM 635 N N . CYS A 1 89 ? -6.749 3.389 13.425 1.00 91.06 89 CYS A N 1
ATOM 636 C CA . CYS A 1 89 ? -7.422 2.587 14.445 1.00 91.06 89 CYS A CA 1
ATOM 637 C C . CYS A 1 89 ? -8.558 3.344 15.131 1.00 91.06 89 CYS A C 1
ATOM 639 O O . CYS A 1 89 ? -8.556 3.590 16.340 1.00 91.06 89 CYS A O 1
ATOM 641 N N . LEU A 1 90 ? -9.512 3.757 14.308 1.00 89.00 90 LEU A N 1
ATOM 642 C CA . LEU A 1 90 ? -10.784 4.337 14.697 1.00 89.00 90 LEU A CA 1
ATOM 643 C C . LEU A 1 90 ? -11.868 3.721 13.799 1.00 89.00 90 LEU A C 1
ATOM 645 O O . LEU A 1 90 ? -11.566 3.318 12.672 1.00 89.00 90 LEU A O 1
ATOM 649 N N . PRO A 1 91 ? -13.133 3.653 14.245 1.00 89.62 91 PRO A N 1
ATOM 650 C CA . PRO A 1 91 ? -14.228 3.212 13.389 1.00 89.62 91 PRO A CA 1
ATOM 651 C C . PRO A 1 91 ? -14.314 4.057 12.115 1.00 89.62 91 PRO A C 1
ATOM 653 O O . PRO A 1 91 ? -14.192 5.280 12.170 1.00 89.62 91 PRO A O 1
ATOM 656 N N . CYS A 1 92 ? -14.615 3.436 10.974 1.00 88.00 92 CYS A N 1
ATOM 657 C CA . CYS A 1 92 ? -14.769 4.176 9.719 1.00 88.00 92 CYS A CA 1
ATOM 658 C C . CYS A 1 92 ? -15.851 5.265 9.740 1.00 88.00 92 CYS A C 1
ATOM 660 O O . CYS A 1 92 ? -15.790 6.193 8.940 1.00 88.00 92 CYS A O 1
ATOM 662 N N . SER A 1 93 ? -16.828 5.170 10.643 1.00 89.62 93 SER A N 1
ATOM 663 C CA . SER A 1 93 ? -17.844 6.203 10.860 1.00 89.62 93 SER A CA 1
ATOM 664 C C . SER A 1 93 ? -17.280 7.509 11.433 1.00 89.62 93 SER A C 1
ATOM 666 O O . SER A 1 93 ? -17.958 8.530 11.372 1.00 89.62 93 SER A O 1
ATOM 668 N N . ALA A 1 94 ? -16.048 7.508 11.953 1.00 88.00 94 ALA A N 1
ATOM 669 C CA . ALA A 1 94 ? -15.367 8.706 12.437 1.00 88.00 94 ALA A CA 1
ATOM 670 C C . ALA A 1 94 ? -14.866 9.623 11.303 1.00 88.00 94 ALA A C 1
ATOM 672 O O . ALA A 1 94 ? -14.442 10.747 11.572 1.00 88.00 94 ALA A O 1
ATOM 673 N N . PHE A 1 95 ? -14.908 9.168 10.044 1.00 85.81 95 PHE A N 1
ATOM 674 C CA . PHE A 1 95 ? -14.352 9.885 8.899 1.00 85.81 95 PHE A CA 1
ATOM 675 C C . PHE A 1 95 ? -15.436 10.184 7.862 1.00 85.81 95 PHE A C 1
ATOM 677 O O . PHE A 1 95 ? -16.113 9.289 7.363 1.00 85.81 95 PHE A O 1
ATOM 684 N N . THR A 1 96 ? -15.581 11.459 7.502 1.00 80.19 96 THR A N 1
ATOM 685 C CA . THR A 1 96 ? -16.560 11.920 6.502 1.00 80.19 96 THR A CA 1
ATOM 686 C C . THR A 1 96 ? -16.126 11.634 5.064 1.00 80.19 96 THR A C 1
ATOM 688 O O . THR A 1 96 ? -16.963 11.615 4.165 1.00 80.19 96 THR A O 1
ATOM 691 N N . ASN A 1 97 ? -14.834 11.386 4.829 1.00 74.88 97 ASN A N 1
ATOM 692 C CA . ASN A 1 97 ? -14.295 11.016 3.527 1.00 74.88 97 ASN A CA 1
ATOM 693 C C . ASN A 1 97 ? -13.134 10.022 3.700 1.00 74.88 97 ASN A C 1
ATOM 695 O O . ASN A 1 97 ? -12.087 10.370 4.241 1.00 74.88 97 ASN A O 1
ATOM 699 N N . LYS A 1 98 ? -13.321 8.789 3.209 1.00 66.75 98 LYS A N 1
ATOM 700 C CA . LYS A 1 98 ? -12.327 7.700 3.268 1.00 66.75 98 LYS A CA 1
ATOM 701 C C . LYS A 1 98 ? -11.153 7.853 2.285 1.00 66.75 98 LYS A C 1
ATOM 703 O O . LYS A 1 98 ? -10.309 6.976 2.182 1.00 66.75 98 LYS A O 1
ATOM 708 N N . GLN A 1 99 ? -11.115 8.950 1.536 1.00 67.44 99 GLN A N 1
ATOM 709 C CA . GLN A 1 99 ? -10.102 9.280 0.531 1.00 67.44 99 GLN A CA 1
ATOM 710 C C . GLN A 1 99 ? -9.493 10.681 0.749 1.00 67.44 99 GLN A C 1
ATOM 712 O O . GLN A 1 99 ? -8.680 11.120 -0.060 1.00 67.44 99 GLN A O 1
ATOM 717 N N . ALA A 1 100 ? -9.861 11.409 1.817 1.00 61.56 100 ALA A N 1
ATOM 718 C CA . ALA A 1 100 ? -9.371 12.767 2.078 1.00 61.56 100 ALA A CA 1
ATOM 719 C C . ALA A 1 100 ? -8.530 12.875 3.356 1.00 61.56 100 ALA A C 1
ATOM 721 O O . ALA A 1 100 ? -8.724 12.130 4.312 1.00 61.56 100 ALA A O 1
ATOM 722 N N . ARG A 1 101 ? -7.617 13.862 3.341 1.00 62.22 101 ARG A N 1
ATOM 723 C CA . ARG A 1 101 ? -6.665 14.256 4.398 1.00 62.22 101 ARG A CA 1
ATOM 724 C C . ARG A 1 101 ? -7.159 13.965 5.818 1.00 62.22 101 ARG A C 1
ATOM 726 O O . ARG A 1 101 ? -7.856 14.774 6.428 1.00 62.22 101 ARG A O 1
ATOM 733 N N . ILE A 1 102 ? -6.683 12.860 6.369 1.00 72.31 102 ILE A N 1
ATOM 734 C CA . ILE A 1 102 ? -6.683 12.622 7.808 1.00 72.31 102 ILE A CA 1
ATOM 735 C C . ILE A 1 102 ? -5.427 13.276 8.385 1.00 72.31 102 ILE A C 1
ATOM 737 O O . ILE A 1 102 ? -4.386 13.274 7.719 1.00 72.31 102 ILE A O 1
ATOM 741 N N . PRO A 1 103 ? -5.469 13.832 9.605 1.00 80.44 103 PRO A N 1
ATOM 742 C CA . PRO A 1 103 ? -4.250 14.209 10.301 1.00 80.44 103 PRO A CA 1
ATOM 743 C C . PRO A 1 103 ? -3.256 13.043 10.333 1.00 80.44 103 PRO A C 1
ATOM 745 O O . PRO A 1 103 ? -3.602 11.946 10.770 1.00 80.44 103 PRO A O 1
ATOM 748 N N . ASN A 1 104 ? -2.005 13.294 9.933 1.00 81.50 104 ASN A N 1
ATOM 749 C CA . ASN A 1 104 ? -0.935 12.287 9.951 1.00 81.50 104 ASN A CA 1
ATOM 750 C C . ASN A 1 104 ? -0.738 11.641 11.335 1.00 81.50 104 ASN A C 1
ATOM 752 O O . ASN A 1 104 ? -0.207 10.542 11.421 1.00 81.50 104 ASN A O 1
ATOM 756 N N . SER A 1 105 ? -1.170 12.304 12.414 1.00 83.69 105 SER A N 1
ATOM 757 C CA . SER A 1 105 ? -1.152 11.773 13.782 1.00 83.69 105 SER A CA 1
ATOM 758 C C . SER A 1 105 ? -2.103 10.593 14.015 1.00 83.69 105 SER A C 1
ATOM 760 O O . SER A 1 105 ? -1.942 9.883 15.004 1.00 83.69 105 SER A O 1
ATOM 762 N N . LEU A 1 106 ? -3.096 10.396 13.144 1.00 84.31 106 LEU A N 1
ATOM 763 C CA . LEU A 1 106 ? -4.065 9.298 13.222 1.00 84.31 106 LEU A CA 1
ATOM 764 C C . LEU A 1 106 ? -3.719 8.133 12.288 1.00 84.31 106 LEU A C 1
ATOM 766 O O . LEU A 1 106 ? -4.259 7.041 12.462 1.00 84.31 106 LEU A O 1
ATOM 770 N N . LEU A 1 107 ? -2.832 8.367 11.319 1.00 86.62 107 LEU A N 1
ATOM 771 C CA . LEU A 1 107 ? -2.392 7.366 10.356 1.00 86.62 107 LEU A CA 1
ATOM 772 C C . LEU A 1 107 ? -1.388 6.407 10.994 1.00 86.62 107 LEU A C 1
ATOM 774 O O . LEU A 1 107 ? -0.512 6.806 11.765 1.00 86.62 107 LEU A O 1
ATOM 778 N N . ARG A 1 108 ? -1.512 5.131 10.649 1.00 88.00 108 ARG A N 1
ATOM 779 C CA . ARG A 1 108 ? -0.632 4.046 11.079 1.00 88.00 108 ARG A CA 1
ATOM 780 C C . ARG A 1 108 ? -0.018 3.386 9.851 1.00 88.00 108 ARG A C 1
ATOM 782 O O . ARG A 1 108 ? -0.663 3.276 8.808 1.00 88.00 108 ARG A O 1
ATOM 789 N N . ARG A 1 109 ? 1.227 2.926 9.969 1.00 85.88 109 ARG A N 1
ATOM 790 C CA . ARG A 1 109 ? 1.871 2.110 8.935 1.00 85.88 109 ARG A CA 1
ATOM 791 C C . ARG A 1 109 ? 1.983 0.666 9.384 1.00 85.88 109 ARG A C 1
ATOM 793 O O . ARG A 1 109 ? 2.230 0.386 10.552 1.00 85.88 109 ARG A O 1
ATOM 800 N N . ILE A 1 110 ? 1.923 -0.252 8.422 1.00 78.75 110 ILE A N 1
ATOM 801 C CA . ILE A 1 110 ? 2.176 -1.683 8.648 1.00 78.75 110 ILE A CA 1
ATOM 802 C C . ILE A 1 110 ? 3.543 -1.920 9.327 1.00 78.75 110 ILE A C 1
ATOM 804 O O . ILE A 1 110 ? 3.688 -2.859 10.111 1.00 78.75 110 ILE A O 1
ATOM 808 N N . SER A 1 111 ? 4.534 -1.055 9.067 1.00 74.06 111 SER A N 1
ATOM 809 C CA . SER A 1 111 ? 5.867 -1.083 9.689 1.00 74.06 111 SER A CA 1
ATOM 810 C C . SER A 1 111 ? 5.879 -0.786 11.190 1.00 74.06 111 SER A C 1
ATOM 812 O O . SER A 1 111 ? 6.848 -1.134 11.861 1.00 74.06 111 SER A O 1
ATOM 814 N N . ASP A 1 112 ? 4.833 -0.148 11.717 1.00 68.75 112 ASP A N 1
ATOM 815 C CA . ASP A 1 112 ? 4.761 0.309 13.109 1.00 68.75 112 ASP A CA 1
ATOM 816 C C . ASP A 1 112 ? 4.271 -0.802 14.058 1.00 68.75 112 ASP A C 1
ATOM 818 O O . ASP A 1 112 ? 4.146 -0.584 15.258 1.00 68.75 112 ASP A O 1
ATOM 822 N N . ARG A 1 113 ? 4.037 -2.014 13.533 1.00 65.19 113 ARG A N 1
ATOM 823 C CA . ARG A 1 113 ? 3.635 -3.232 14.262 1.00 65.19 113 ARG A CA 1
ATOM 824 C C . ARG A 1 113 ? 4.717 -3.859 15.162 1.00 65.19 113 ARG A C 1
ATOM 826 O O . ARG A 1 113 ? 4.608 -5.040 15.489 1.00 65.19 113 ARG A O 1
ATOM 833 N N . LYS A 1 114 ? 5.778 -3.128 15.505 1.00 51.19 114 LYS A N 1
ATOM 834 C CA . LYS A 1 114 ? 6.823 -3.644 16.404 1.00 51.19 114 LYS A CA 1
ATOM 835 C C . LYS A 1 114 ? 6.375 -3.654 17.857 1.00 51.19 114 LYS A C 1
ATOM 837 O O . LYS A 1 114 ? 5.754 -2.658 18.284 1.00 51.19 114 LYS A O 1
#

Sequence (114 aa):
MNFKSGLLVAAAVIVMANGQVVPGVCDTVICINGFCSVNALNQAVCQCEPGYKPSGTPQICVDIDECVEYDTLCNNQAGCCNFLGTYACLPCSAFTNKQARIPNSLLRRISDRK

Foldseek 3Di:
DDDDDDDDDPPDDDDPDDPDPPPPQQPPQAAAQFGWDADPVRHTATDHDAQWDDPPDTRYTDGDQCQVVPVPPLPPAPGKQDARNWIFSDPPVVDPDRHDDDPPVRTDGPVVSD

pLDDT: mean 78.11, std 18.71, range [30.92, 96.69]